Protein 3FF2 (pdb70)

B-factor: mean 33.86, std 8.89, range [20.76, 76.89]

Radius of gyration: 13.5 Å; Cα contacts (8 Å, |Δi|>4): 240; chains: 1; bounding box: 30×31×39 Å

Foldseek 3Di:
DALLVLVVLLVCLQVLNLVSNLVQDQQEFEEADVGDTPAGGSVSSSVVSNVLCQQQVNKHWDDDDWDQDPRKIKKTWIFRPHTPPPDDGDDIDMWMWIFHDDPRGTRYIYIDD

Structure (mmCIF, N/CA/C/O backbone):
data_3FF2
#
_entry.id   3FF2
#
_cell.length_a   47.860
_cell.length_b   47.860
_cell.length_c   160.023
_cell.angle_alpha   90.000
_cell.angle_beta   90.000
_cell.angle_gamma   90.000
#
_symmetry.space_group_name_H-M   'P 43 21 2'
#
loop_
_entity.id
_entity.type
_entity.pdbx_description
1 polymer 'uncharacterized cystatin fold protein (YP_497570.1) from NTF2 superfamily'
2 non-polymer 'ACETATE ION'
3 water water
#
loop_
_atom_site.group_PDB
_atom_site.id
_atom_site.type_symbol
_atom_site.label_atom_id
_atom_site.label_alt_id
_atom_site.label_comp_id
_atom_site.label_asym_id
_atom_site.label_entity_id
_atom_site.label_seq_id
_atom_site.pdbx_PDB_ins_code
_atom_site.Cartn_x
_atom_site.Cartn_y
_atom_site.Cartn_z
_atom_site.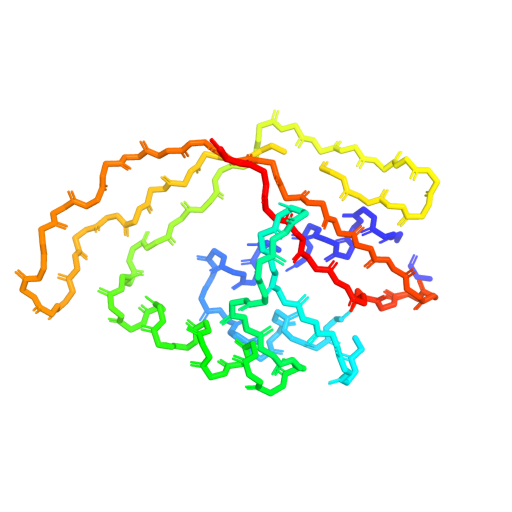occupancy
_atom_site.B_iso_or_equiv
_atom_site.auth_seq_id
_atom_site.auth_comp_id
_atom_site.auth_asym_id
_atom_site.auth_atom_id
_atom_site.pdbx_PDB_model_num
ATOM 1 N N . GLY A 1 1 ? 11.434 23.129 38.094 1.00 49.28 0 GLY A N 1
ATOM 2 C CA . GLY A 1 1 ? 10.612 23.421 36.880 1.00 49.32 0 GLY A CA 1
ATOM 3 C C . GLY A 1 1 ? 9.220 22.817 36.963 1.00 48.35 0 GLY A C 1
ATOM 4 O O . GLY A 1 1 ? 8.491 23.020 37.938 1.00 51.21 0 GLY A O 1
ATOM 13 N N . SER A 1 3 ? 6.209 20.360 37.566 1.00 33.10 2 SER A N 1
ATOM 14 C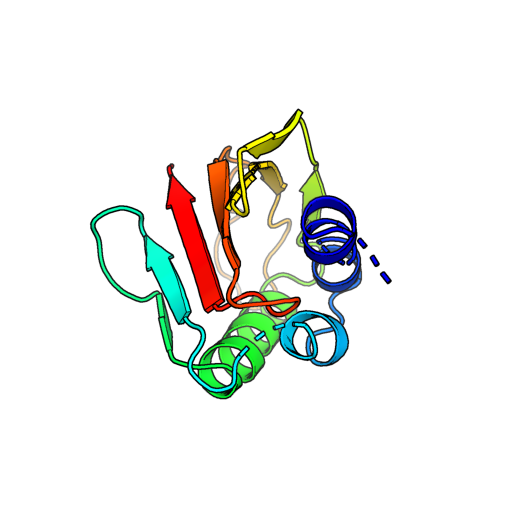 CA . SER A 1 3 ? 5.868 19.270 38.479 1.00 31.21 2 SER A CA 1
ATOM 15 C C . SER A 1 3 ? 5.757 18.009 37.663 1.00 28.65 2 SER A C 1
ATOM 16 O O . SER A 1 3 ? 5.683 18.040 36.422 1.00 28.13 2 SER A O 1
ATOM 19 N N . ASN A 1 4 ? 5.695 16.895 38.376 1.00 26.88 3 ASN A N 1
ATOM 20 C CA . ASN A 1 4 ? 5.573 15.594 37.720 1.00 27.42 3 ASN A CA 1
ATOM 21 C C . ASN A 1 4 ? 4.231 15.506 36.988 1.00 27.19 3 ASN A C 1
ATOM 22 O O . ASN A 1 4 ? 4.131 14.936 35.912 1.00 29.07 3 ASN A O 1
ATOM 27 N N . LEU A 1 5 ? 3.216 16.119 37.597 1.00 28.15 4 LEU A N 1
ATOM 28 C CA . LEU A 1 5 ? 1.889 16.238 36.989 1.00 27.42 4 LEU A CA 1
ATOM 29 C C . LEU A 1 5 ? 1.941 17.005 35.663 1.00 28.14 4 LEU A C 1
ATOM 30 O O . LEU A 1 5 ? 1.366 16.550 34.661 1.00 31.16 4 LEU A O 1
ATOM 35 N N . GLU A 1 6 ? 2.668 18.123 35.661 1.00 30.74 5 GLU A N 1
ATOM 36 C CA . GLU A 1 6 ? 2.826 18.924 34.449 1.00 30.80 5 GLU A CA 1
ATOM 37 C C . GLU A 1 6 ? 3.614 18.157 33.362 1.00 30.12 5 GLU A C 1
ATOM 38 O O . GLU A 1 6 ? 3.290 18.230 32.166 1.00 28.33 5 GLU A O 1
ATOM 44 N N . THR A 1 7 ? 4.614 17.404 33.794 1.00 29.39 6 THR A N 1
ATOM 45 C CA . THR A 1 7 ? 5.426 16.559 32.888 1.00 30.07 6 THR A CA 1
ATOM 46 C C . THR A 1 7 ? 4.598 15.465 32.215 1.00 32.24 6 THR A C 1
ATOM 47 O O . THR A 1 7 ? 4.662 15.316 30.990 1.00 29.30 6 THR A O 1
ATOM 51 N N . ALA A 1 8 ? 3.820 14.732 33.016 1.00 29.35 7 ALA A N 1
ATOM 52 C CA . ALA A 1 8 ? 2.904 13.694 32.480 1.00 30.69 7 ALA A CA 1
ATOM 53 C C . ALA A 1 8 ? 1.949 14.327 31.503 1.00 31.27 7 ALA A C 1
ATOM 54 O O . ALA A 1 8 ? 1.679 13.769 30.436 1.00 29.60 7 ALA A O 1
ATOM 56 N N . LYS A 1 9 ? 1.475 15.517 31.856 1.00 30.80 8 LYS A N 1
ATOM 57 C CA . LYS A 1 9 ? 0.559 16.256 30.966 1.00 33.02 8 LYS A CA 1
ATOM 58 C C . LYS A 1 9 ? 1.235 16.645 29.635 1.00 33.66 8 LYS A C 1
ATOM 59 O O . LYS A 1 9 ? 0.603 16.639 28.599 1.00 30.61 8 LYS A O 1
ATOM 65 N N . ALA A 1 10 ? 2.501 17.001 29.711 1.00 32.10 9 ALA A N 1
ATOM 66 C CA . ALA A 1 10 ? 3.301 17.345 28.507 1.00 32.78 9 ALA A CA 1
ATOM 67 C C . ALA A 1 10 ? 3.501 16.098 27.653 1.00 30.33 9 ALA A C 1
ATOM 68 O O . ALA A 1 10 ? 3.484 16.150 26.405 1.00 30.67 9 ALA A O 1
ATOM 78 N N . ILE A 1 12 ? 1.414 13.437 27.526 1.00 28.54 11 ILE A N 1
ATOM 79 C CA . ILE A 1 12 ? 0.152 13.146 26.867 1.00 31.77 11 ILE A CA 1
ATOM 80 C C . ILE A 1 12 ? -0.170 14.113 25.738 1.00 29.71 11 ILE A C 1
ATOM 81 O O . ILE A 1 12 ? -0.730 13.731 24.710 1.00 34.02 11 ILE A O 1
ATOM 86 N N . ALA A 1 13 ? 0.145 15.376 25.914 1.00 29.73 12 ALA A N 1
ATOM 87 C CA . ALA A 1 13 ? 0.013 16.319 24.807 1.00 28.23 12 ALA A CA 1
ATOM 88 C C . ALA A 1 13 ? 0.835 15.819 23.601 1.00 26.97 12 ALA A C 1
ATOM 89 O O . ALA A 1 13 ? 0.374 15.793 22.461 1.00 26.56 12 ALA A O 1
ATOM 91 N N . ALA A 1 14 ? 2.060 15.390 23.877 1.00 27.13 13 ALA A N 1
ATOM 92 C CA . ALA A 1 14 ? 3.007 15.010 22.832 1.00 25.85 13 ALA A CA 1
ATOM 93 C C . ALA A 1 14 ? 2.445 13.774 22.166 1.00 25.35 13 ALA A C 1
ATOM 94 O O . ALA A 1 14 ? 2.538 13.577 20.972 1.00 26.36 13 ALA A O 1
ATOM 96 N N . TYR A 1 15 ? 1.860 12.929 23.002 1.00 29.82 14 TYR A N 1
ATOM 97 C CA . TYR A 1 15 ? 1.272 11.645 22.546 1.00 30.07 14 TYR A CA 1
ATOM 98 C C . TYR A 1 15 ? 0.093 11.907 21.580 1.00 28.15 14 TYR A C 1
ATOM 99 O O . TYR A 1 15 ? 0.014 11.349 20.461 1.00 28.56 14 TYR A O 1
ATOM 108 N N . ASN A 1 16 ? -0.761 12.804 22.014 1.00 30.95 15 ASN A N 1
ATOM 109 C CA . ASN A 1 16 ? -1.936 13.223 21.211 1.00 31.04 15 ASN A CA 1
ATOM 110 C C . ASN A 1 16 ? -1.552 13.966 19.919 1.00 32.42 15 ASN A C 1
ATOM 111 O O . ASN A 1 16 ? -2.297 13.924 18.930 1.00 29.42 15 ASN A O 1
ATOM 116 N N . ALA A 1 17 ? -0.389 14.621 19.949 1.00 29.67 16 ALA A N 1
ATOM 117 C CA . ALA A 1 17 ? 0.191 15.294 18.784 1.00 29.94 16 ALA A CA 1
ATOM 118 C C . ALA A 1 17 ? 0.984 14.330 17.920 1.00 26.24 16 ALA A C 1
ATOM 119 O O . ALA A 1 17 ? 1.473 14.699 16.891 1.00 24.79 16 ALA A O 1
ATOM 121 N N . GLN A 1 18 ? 1.074 13.090 18.362 1.00 28.11 17 GLN A N 1
ATOM 122 C CA . GLN A 1 18 ? 1.932 12.058 17.782 1.00 29.35 17 GLN A CA 1
ATOM 123 C C . GLN A 1 18 ? 3.378 12.541 17.578 1.00 32.15 17 GLN A C 1
ATOM 124 O O . GLN A 1 18 ? 3.985 12.359 16.514 1.00 29.52 17 GLN A O 1
ATOM 130 N N . ASP A 1 19 ? 3.880 13.204 18.615 1.00 33.54 18 ASP A N 1
ATOM 131 C CA . ASP A 1 19 ? 5.271 13.682 18.662 1.00 27.33 18 ASP A CA 1
ATOM 132 C C . ASP A 1 19 ? 6.071 12.794 19.612 1.00 29.59 18 ASP A C 1
ATOM 133 O O . ASP A 1 19 ? 6.174 13.045 20.818 1.00 27.06 18 ASP A O 1
ATOM 138 N N A VAL A 1 20 ? 6.610 11.756 19.005 0.50 28.36 19 VAL A N 1
ATOM 139 N N B VAL A 1 20 ? 6.626 11.721 19.072 0.50 27.10 19 VAL A N 1
ATOM 140 C CA A VAL A 1 20 ? 7.279 10.671 19.689 0.50 30.29 19 VAL A CA 1
ATOM 141 C CA B VAL A 1 20 ? 7.232 10.690 19.921 0.50 28.01 19 VAL A CA 1
ATOM 142 C C A VAL A 1 20 ? 8.474 11.176 20.488 0.50 28.36 19 VAL A C 1
ATOM 143 C C B VAL A 1 20 ? 8.555 11.127 20.529 0.50 27.16 19 VAL A C 1
ATOM 144 O O A VAL A 1 20 ? 8.649 10.832 21.660 0.50 28.91 19 VAL A O 1
ATOM 145 O O B VAL A 1 20 ? 8.945 10.634 21.605 0.50 27.17 19 VAL A O 1
ATOM 152 N N . ASP A 1 21 ? 9.268 12.021 19.837 1.00 27.51 20 ASP A N 1
ATOM 153 C CA . ASP A 1 21 ? 10.574 12.459 20.364 1.00 27.03 20 ASP A CA 1
ATOM 154 C C . ASP A 1 21 ? 10.360 13.358 21.572 1.00 28.44 20 ASP A C 1
ATOM 155 O O . ASP A 1 21 ? 11.048 13.246 22.573 1.00 27.69 20 ASP A O 1
ATOM 160 N N . THR A 1 22 ? 9.360 14.229 21.478 1.00 31.80 21 THR A N 1
ATOM 161 C CA . THR A 1 22 ? 8.975 15.046 22.631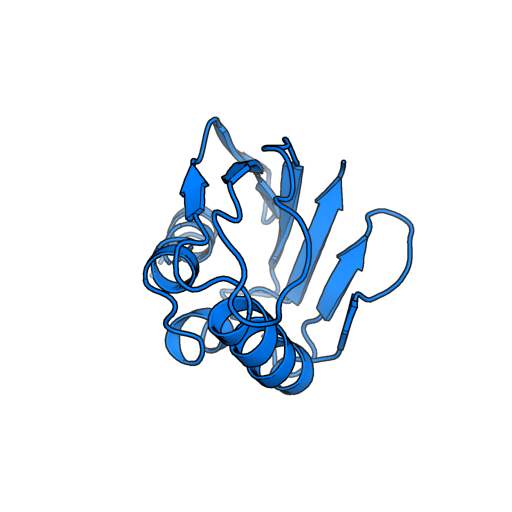 1.00 28.68 21 THR A CA 1
ATOM 162 C C . THR A 1 22 ? 8.501 14.186 23.812 1.00 27.71 21 THR A C 1
ATOM 163 O O . THR A 1 22 ? 8.936 14.392 24.945 1.00 29.84 21 THR A O 1
ATOM 167 N N . TYR A 1 23 ? 7.650 13.208 23.529 1.00 29.00 22 TYR A N 1
ATOM 168 C CA . TYR A 1 23 ? 7.123 12.271 24.562 1.00 29.65 22 TYR A CA 1
ATOM 169 C C . TYR A 1 23 ? 8.282 11.598 25.361 1.00 28.46 22 TYR A C 1
ATOM 170 O O . TYR A 1 23 ? 8.352 11.650 26.607 1.00 24.44 22 TYR A O 1
ATOM 179 N N . VAL A 1 24 ? 9.227 11.039 24.618 1.00 27.05 23 VAL A N 1
ATOM 180 C CA . VAL A 1 24 ? 10.353 10.253 25.239 1.00 24.96 23 VAL A CA 1
ATOM 181 C C . VAL A 1 24 ? 11.396 11.161 25.887 1.00 25.80 23 VAL A C 1
ATOM 182 O O . VAL A 1 24 ? 12.113 10.722 26.771 1.00 26.95 23 VAL A O 1
ATOM 186 N N . SER A 1 25 ? 11.433 12.449 25.494 1.00 27.36 24 SER A N 1
ATOM 187 C CA . SER A 1 25 ? 12.376 13.410 26.078 1.00 26.62 24 SER A CA 1
ATOM 188 C C . SER A 1 25 ? 12.204 13.615 27.567 1.00 28.14 24 SER A C 1
ATOM 189 O O . SER A 1 25 ? 13.109 14.128 28.202 1.00 24.88 24 SER A O 1
ATOM 192 N N . TYR A 1 26 ? 11.035 13.224 28.084 1.00 25.79 25 TYR A N 1
ATOM 193 C CA . TYR A 1 26 ? 10.699 13.375 29.505 1.00 28.54 25 TYR A CA 1
ATOM 194 C C . TYR A 1 26 ? 11.006 12.160 30.310 1.00 29.55 25 TYR A C 1
ATOM 195 O O . TYR A 1 26 ? 10.759 12.124 31.522 1.00 33.86 25 TYR A O 1
ATOM 212 N N . THR A 1 28 ? 13.447 8.790 31.671 1.00 32.33 27 THR A N 1
ATOM 213 C CA . THR A 1 28 ? 14.738 8.131 31.902 1.00 33.70 27 THR A CA 1
ATOM 214 C C . THR A 1 28 ? 15.081 7.229 30.724 1.00 30.59 27 THR A C 1
ATOM 215 O O . THR A 1 28 ? 14.204 6.769 29.947 1.00 33.56 27 THR A O 1
ATOM 219 N N . ASP A 1 29 ? 16.375 7.024 30.592 1.00 33.11 28 ASP A N 1
ATOM 220 C CA . ASP A 1 29 ? 16.958 6.228 29.483 1.00 31.76 28 ASP A CA 1
ATOM 221 C C . ASP A 1 29 ? 16.430 4.816 29.561 1.00 31.79 28 ASP A C 1
ATOM 222 O O . ASP A 1 29 ? 16.173 4.189 28.539 1.00 32.63 28 ASP A O 1
ATOM 227 N N . ASP A 1 30 ? 16.185 4.339 30.777 1.00 32.48 29 ASP A N 1
ATOM 228 C CA . ASP A 1 30 ? 15.742 2.969 30.929 1.00 34.95 29 ASP A CA 1
ATOM 229 C C . ASP A 1 30 ? 14.254 2.837 31.167 1.00 31.08 29 ASP A C 1
ATOM 230 O O . ASP A 1 30 ? 13.782 1.754 31.432 1.00 33.66 29 ASP A O 1
ATOM 235 N N . ALA A 1 31 ? 13.517 3.921 31.053 1.00 32.47 30 ALA A N 1
ATOM 236 C CA . ALA A 1 31 ? 12.095 3.872 31.268 1.00 31.05 30 ALA A CA 1
ATOM 237 C C . ALA A 1 31 ? 11.436 2.860 30.309 1.00 34.41 30 ALA A C 1
ATOM 238 O O . ALA A 1 31 ? 11.795 2.731 29.129 1.00 34.07 30 ALA A O 1
ATOM 240 N N . CYS A 1 32 ? 10.447 2.170 30.872 1.00 31.85 31 CYS A N 1
ATOM 241 C CA . CYS A 1 32 ? 9.562 1.236 30.182 1.00 31.68 31 CYS A CA 1
ATOM 242 C C . CYS A 1 32 ? 8.134 1.652 30.327 1.00 29.84 31 CYS A C 1
ATOM 243 O O . CYS A 1 32 ? 7.764 2.410 31.215 1.00 31.95 31 CYS A O 1
ATOM 246 N N . GLU A 1 33 ? 7.356 1.177 29.362 1.00 31.69 32 GLU A N 1
ATOM 247 C CA . GLU A 1 33 ? 5.892 1.131 29.412 1.00 29.78 32 GLU A CA 1
ATOM 248 C C . GLU A 1 33 ? 5.451 -0.311 29.514 1.00 30.39 32 GLU A C 1
ATOM 249 O O . GLU A 1 33 ? 5.926 -1.198 28.802 1.00 32.83 32 GLU A O 1
ATOM 255 N N . ALA A 1 34 ? 4.579 -0.539 30.485 1.00 28.20 33 ALA A N 1
ATOM 256 C CA . ALA A 1 34 ? 4.238 -1.881 30.913 1.00 28.49 33 ALA A CA 1
ATOM 257 C C . ALA A 1 34 ? 2.778 -1.982 31.360 1.00 29.78 33 ALA A C 1
ATOM 258 O O . ALA A 1 34 ? 2.105 -0.986 31.704 1.00 29.71 33 ALA A O 1
ATOM 260 N N . ASN A 1 35 ? 2.281 -3.204 31.328 1.00 28.97 34 ASN A N 1
ATOM 261 C CA . ASN A 1 35 ? 1.002 -3.503 31.984 1.00 32.02 34 ASN A CA 1
ATOM 262 C C . ASN A 1 35 ? 1.239 -3.663 33.483 1.00 27.42 34 ASN A C 1
ATOM 263 O O . ASN A 1 35 ? 2.267 -4.167 33.929 1.00 28.23 34 ASN A O 1
ATOM 268 N N . TYR A 1 36 ? 0.314 -3.080 34.224 1.00 26.20 35 TYR A N 1
ATOM 269 C CA . TYR A 1 36 ? 0.321 -3.100 35.675 1.00 24.92 35 TYR A CA 1
ATOM 270 C C . TYR A 1 36 ? 0.418 -4.544 36.115 1.00 27.09 35 TYR A C 1
ATOM 271 O O . TYR A 1 36 ? -0.311 -5.384 35.641 1.00 30.45 35 TYR A O 1
ATOM 280 N N . ARG A 1 37 ? 1.358 -4.793 37.018 1.00 28.91 36 ARG A N 1
ATOM 281 C CA . ARG A 1 37 ? 1.706 -6.132 37.495 1.00 30.83 36 ARG A CA 1
ATOM 282 C C . ARG A 1 37 ? 1.880 -7.109 36.344 1.00 33.45 36 ARG A C 1
ATOM 283 O O . ARG A 1 37 ? 1.623 -8.286 36.482 1.00 30.25 36 ARG A O 1
ATOM 291 N N . GLY A 1 38 ? 2.314 -6.608 35.203 1.00 33.18 37 GLY A N 1
ATOM 292 C CA . GLY A 1 38 ? 2.412 -7.461 34.020 1.00 32.39 37 GLY A CA 1
ATOM 293 C C . GLY A 1 38 ? 3.631 -7.148 33.184 1.00 31.91 37 GLY A C 1
ATOM 294 O O . GLY A 1 38 ? 4.638 -6.664 33.673 1.00 29.62 37 GLY A O 1
ATOM 295 N N . ASP A 1 39 ? 3.530 -7.458 31.913 1.00 32.43 38 ASP A N 1
ATOM 296 C CA . ASP A 1 39 ? 4.701 -7.422 31.036 1.00 34.15 38 ASP A CA 1
ATOM 297 C C . ASP A 1 39 ? 4.987 -6.034 30.549 1.00 31.52 38 ASP A C 1
ATOM 298 O O . ASP A 1 39 ? 4.094 -5.224 30.373 1.00 30.12 38 ASP A O 1
ATOM 303 N N . VAL A 1 40 ? 6.269 -5.806 30.329 1.00 32.18 39 VAL A N 1
ATOM 304 C CA . VAL A 1 40 ? 6.748 -4.637 29.594 1.00 31.84 39 VAL A CA 1
ATOM 305 C C . VAL A 1 40 ? 6.251 -4.725 28.171 1.00 32.25 39 VAL A C 1
ATOM 306 O O . VAL A 1 40 ? 6.345 -5.761 27.530 1.00 33.29 39 VAL A O 1
ATOM 310 N N . VAL A 1 41 ? 5.712 -3.620 27.679 1.00 29.17 40 VAL A N 1
ATOM 311 C CA . VAL A 1 41 ? 5.248 -3.519 26.288 1.00 30.76 40 VAL A CA 1
ATOM 312 C C . VAL A 1 41 ? 6.214 -2.703 25.405 1.00 31.03 40 VAL A C 1
ATOM 313 O O . VAL A 1 41 ? 6.378 -2.947 24.205 1.00 32.06 40 VAL A O 1
ATOM 317 N N . ARG A 1 42 ? 6.863 -1.745 26.026 1.00 29.90 41 ARG A N 1
ATOM 318 C CA . ARG A 1 42 ? 7.900 -0.926 25.366 1.00 28.54 41 ARG A CA 1
ATOM 319 C C . ARG A 1 42 ? 9.068 -0.817 26.312 1.00 27.51 41 ARG A C 1
ATOM 320 O O . ARG A 1 42 ? 8.940 -0.324 27.432 1.00 28.76 41 ARG A O 1
ATOM 328 N N . GLU A 1 43 ? 10.205 -1.298 25.850 1.00 29.41 42 GLU A N 1
ATOM 329 C CA . GLU A 1 43 ? 11.377 -1.460 26.708 1.00 29.35 42 GLU A CA 1
ATOM 330 C C . GLU A 1 43 ? 12.364 -0.312 26.503 1.00 28.81 42 GLU A C 1
ATOM 331 O O . GLU A 1 43 ? 12.923 -0.148 25.425 1.00 30.38 42 GLU A O 1
ATOM 337 N N . GLY A 1 44 ? 12.558 0.492 27.534 1.00 28.38 43 GLY A N 1
ATOM 338 C CA . GLY A 1 44 ? 13.564 1.562 27.454 1.00 30.83 43 GLY A CA 1
ATOM 339 C C . GLY A 1 44 ? 13.032 2.781 26.745 1.00 36.02 43 GLY A C 1
ATOM 340 O O . GLY A 1 44 ? 12.031 2.727 25.991 1.00 34.44 43 GLY A O 1
ATOM 341 N N . LYS A 1 45 ? 13.721 3.890 26.963 1.00 36.02 44 LYS A N 1
ATOM 342 C CA . LYS A 1 45 ? 13.440 5.116 26.188 1.00 39.17 44 LYS A CA 1
ATOM 343 C C . LYS A 1 45 ? 13.324 4.844 24.680 1.00 35.00 44 LYS A C 1
ATOM 344 O O . LYS A 1 45 ? 12.378 5.260 24.008 1.00 33.10 44 LYS A O 1
ATOM 350 N N . GLU A 1 46 ? 14.269 4.092 24.172 1.00 35.31 45 GLU A N 1
ATOM 351 C CA . GLU A 1 46 ? 14.319 3.778 22.743 1.00 33.94 45 GLU A CA 1
ATOM 352 C C . GLU A 1 46 ? 13.245 2.805 22.248 1.00 35.13 45 GLU A C 1
ATOM 353 O O . GLU A 1 46 ? 12.736 2.945 21.132 1.00 35.07 45 GLU A O 1
ATOM 359 N N . GLY A 1 47 ? 12.904 1.814 23.067 1.00 33.50 46 GLY A N 1
ATOM 360 C CA . GLY A 1 47 ? 11.785 0.916 22.743 1.00 32.75 46 GLY A CA 1
ATOM 361 C C . GLY A 1 47 ? 10.456 1.675 22.752 1.00 28.99 46 GLY A C 1
ATOM 362 O O . GLY A 1 47 ? 9.549 1.422 21.983 1.00 32.05 46 GLY A O 1
ATOM 363 N N . THR A 1 48 ? 10.384 2.668 23.614 1.00 27.28 47 THR A N 1
ATOM 364 C CA . THR A 1 48 ? 9.188 3.475 23.685 1.00 30.00 47 THR A CA 1
ATOM 365 C C . THR A 1 48 ? 9.114 4.366 22.422 1.00 30.45 47 THR A C 1
ATOM 366 O O . THR A 1 48 ? 8.048 4.575 21.820 1.00 28.71 47 THR A O 1
ATOM 370 N N . ARG A 1 49 ? 10.274 4.843 22.017 1.00 29.36 48 ARG A N 1
ATOM 371 C CA . ARG A 1 49 ? 10.376 5.749 20.861 1.00 31.42 48 ARG A CA 1
ATOM 372 C C . ARG A 1 49 ? 9.871 5.017 19.613 1.00 32.94 48 ARG A C 1
ATOM 373 O O . ARG A 1 49 ? 8.972 5.475 18.903 1.00 31.47 48 ARG A O 1
ATOM 381 N N . SER A 1 50 ? 10.421 3.841 19.407 1.00 33.41 49 SER A N 1
ATOM 382 C CA . SER A 1 50 ? 10.103 3.034 18.216 1.00 32.82 49 SER A CA 1
ATOM 383 C C . SER A 1 50 ? 8.725 2.448 18.306 1.00 30.02 49 SER A C 1
ATOM 384 O O . SER A 1 50 ? 8.004 2.358 17.313 1.00 32.80 49 SER A O 1
ATOM 387 N N . GLY A 1 51 ? 8.345 2.006 19.489 1.00 29.45 50 GLY A N 1
ATOM 388 C CA . GLY A 1 51 ? 6.976 1.491 19.677 1.00 30.82 50 GLY A CA 1
ATOM 389 C C . GLY A 1 51 ? 5.812 2.459 19.493 1.00 30.88 50 GLY A C 1
ATOM 390 O O . GLY A 1 51 ? 4.803 2.104 18.871 1.00 30.15 50 GLY A O 1
ATOM 391 N N . LEU A 1 52 ? 5.921 3.648 20.075 1.00 32.36 51 LEU A N 1
ATOM 392 C CA . LEU A 1 52 ? 4.956 4.714 19.832 1.00 30.04 51 LEU A CA 1
ATOM 393 C C . LEU A 1 52 ? 4.948 5.118 18.389 1.00 31.40 51 LEU A C 1
ATOM 394 O O . LEU A 1 52 ? 3.900 5.405 17.822 1.00 30.75 51 LEU A O 1
ATOM 399 N N . ALA A 1 53 ? 6.119 5.139 17.765 1.00 30.71 52 ALA A N 1
ATOM 400 C CA . ALA A 1 53 ? 6.198 5.633 16.395 1.00 30.59 52 ALA A CA 1
ATOM 401 C C . ALA A 1 53 ? 5.391 4.669 15.538 1.00 28.23 52 ALA A C 1
ATOM 402 O O . ALA A 1 53 ? 4.691 5.073 14.630 1.00 28.07 52 ALA A O 1
ATOM 404 N N . ALA A 1 54 ? 5.499 3.380 15.852 1.00 29.36 53 ALA A N 1
ATOM 405 C CA . ALA A 1 54 ? 4.747 2.331 15.140 1.00 29.43 53 ALA A CA 1
ATOM 406 C C . ALA A 1 54 ? 3.245 2.372 15.397 1.00 32.28 53 ALA A C 1
ATOM 407 O O . ALA A 1 54 ? 2.425 2.171 14.492 1.00 31.21 53 ALA A O 1
ATOM 409 N N . ALA A 1 55 ? 2.874 2.638 16.639 1.00 32.22 54 ALA A N 1
ATOM 410 C CA . ALA A 1 55 ? 1.449 2.779 16.979 1.00 30.70 54 ALA A CA 1
ATOM 411 C C . ALA A 1 55 ? 0.850 3.959 16.224 1.00 29.79 54 ALA A C 1
ATOM 412 O O . ALA A 1 55 ? -0.233 3.902 15.708 1.00 30.87 54 ALA A O 1
ATOM 414 N N . PHE A 1 56 ? 1.583 5.052 16.209 1.00 32.41 55 PHE A N 1
ATOM 415 C CA . PHE A 1 56 ? 1.097 6.264 15.602 1.00 29.80 55 PHE A CA 1
ATOM 416 C C . PHE A 1 56 ? 0.929 6.069 14.091 1.00 32.20 55 PHE A C 1
ATOM 417 O O . PHE A 1 56 ? 0.012 6.608 13.499 1.00 32.85 55 PHE A O 1
ATOM 425 N N . ALA A 1 57 ? 1.833 5.307 13.476 1.00 32.71 56 ALA A N 1
ATOM 426 C CA . ALA A 1 57 ? 1.749 4.990 12.042 1.00 31.77 56 ALA A CA 1
ATOM 427 C C . ALA A 1 57 ? 0.511 4.141 11.739 1.00 31.04 56 ALA A C 1
ATOM 428 O O . ALA A 1 57 ? -0.159 4.324 10.742 1.00 30.07 56 ALA A O 1
ATOM 430 N N . ARG A 1 58 ? 0.229 3.208 12.623 1.00 29.56 57 ARG A N 1
ATOM 431 C CA . ARG A 1 58 ? -0.912 2.291 12.455 1.00 28.79 57 ARG A CA 1
ATOM 432 C C . ARG A 1 58 ? -2.218 3.038 12.682 1.00 29.53 57 ARG A C 1
ATOM 433 O O . ARG A 1 58 ? -3.194 2.871 11.943 1.00 29.81 57 ARG A O 1
ATOM 441 N N . TRP A 1 59 ? -2.204 3.894 13.697 1.00 29.26 58 TRP A N 1
ATOM 442 C CA . TRP A 1 59 ? -3.389 4.659 14.101 1.00 27.36 58 TRP A CA 1
ATOM 443 C C . TRP A 1 59 ? -3.129 6.146 14.162 1.00 28.26 58 TRP A C 1
ATOM 444 O O . TRP A 1 59 ? -2.961 6.702 15.227 1.00 27.90 58 TRP A O 1
ATOM 455 N N . PRO A 1 60 ? -3.132 6.803 13.011 1.00 28.89 59 PRO A N 1
ATOM 456 C CA . PRO A 1 60 ? -2.845 8.227 12.912 1.00 29.84 59 PRO A CA 1
ATOM 457 C C . PRO A 1 60 ? -3.789 9.151 13.635 1.00 29.62 59 PRO A C 1
ATOM 458 O O . PRO A 1 60 ? -3.368 10.257 13.972 1.00 30.35 59 PRO A O 1
ATOM 462 N N . GLN A 1 61 ? -5.026 8.694 13.879 1.00 28.27 60 GLN A N 1
ATOM 463 C CA . GLN A 1 61 ? -6.049 9.455 14.577 1.00 27.13 60 GLN A CA 1
ATOM 464 C C . GLN A 1 61 ? -6.063 9.195 16.080 1.00 29.15 60 GLN A C 1
ATOM 465 O O . GLN A 1 61 ? -6.825 9.813 16.805 1.00 29.51 60 GLN A O 1
ATOM 471 N N . ASN A 1 62 ? -5.174 8.326 16.529 1.00 28.48 61 ASN A N 1
ATOM 472 C CA . ASN A 1 62 ? -5.123 7.903 17.936 1.00 29.80 61 ASN A CA 1
ATOM 473 C C . ASN A 1 62 ? -5.143 9.092 18.893 1.00 29.39 61 ASN A C 1
ATOM 474 O O . ASN A 1 62 ? -4.406 10.048 18.754 1.00 31.12 61 ASN A O 1
ATOM 479 N N . HIS A 1 63 ? -6.025 8.994 19.868 1.00 28.03 62 HIS A N 1
ATOM 480 C CA . HIS A 1 63 ? -6.222 10.034 20.838 1.00 26.85 62 HIS A CA 1
ATOM 481 C C . HIS A 1 63 ? -6.566 9.485 22.224 1.00 29.38 62 HIS A C 1
ATOM 482 O O . HIS A 1 63 ? -7.342 8.533 22.353 1.00 26.23 62 HIS A O 1
ATOM 489 N N . ALA A 1 64 ? -5.929 10.092 23.232 1.00 26.75 63 ALA A N 1
ATOM 490 C CA . ALA A 1 64 ? -6.242 9.865 24.646 1.00 27.22 63 ALA A CA 1
ATOM 491 C C . ALA A 1 64 ? -6.856 11.119 25.259 1.00 27.73 63 ALA A C 1
ATOM 492 O O . ALA A 1 64 ? -6.287 12.168 25.272 1.00 29.70 63 ALA A O 1
ATOM 494 N N . GLU A 1 65 ? -8.049 10.956 25.767 1.00 30.43 64 GLU A N 1
ATOM 495 C CA . GLU A 1 65 ? -8.762 12.016 26.484 1.00 28.53 64 GLU A CA 1
ATOM 496 C C . GLU A 1 65 ? -8.554 11.761 27.983 1.00 30.28 64 GLU A C 1
ATOM 497 O O . GLU A 1 65 ? -8.829 10.680 28.496 1.00 28.48 64 GLU A O 1
ATOM 503 N N A ILE A 1 66 ? -8.016 12.771 28.657 0.50 30.50 65 ILE A N 1
ATOM 504 N N B ILE A 1 66 ? -7.978 12.729 28.672 0.50 30.35 65 ILE A N 1
ATOM 505 C CA A ILE A 1 66 ? -7.752 12.733 30.106 0.50 30.53 65 ILE A CA 1
ATOM 506 C CA B ILE A 1 66 ? -7.745 12.553 30.099 0.50 30.65 65 ILE A CA 1
ATOM 507 C C A ILE A 1 66 ? -9.043 13.014 30.868 0.50 30.45 65 ILE A C 1
ATOM 508 C C B ILE A 1 66 ? -8.984 12.984 30.873 0.50 30.22 65 ILE A C 1
ATOM 509 O O A ILE A 1 66 ? -9.655 14.072 30.705 0.50 30.20 65 ILE A O 1
ATOM 510 O O B ILE A 1 66 ? -9.486 14.100 30.727 0.50 30.29 65 ILE A O 1
ATOM 519 N N . LYS A 1 67 ? -9.454 12.047 31.682 1.00 31.46 66 LYS A N 1
ATOM 520 C CA . LYS A 1 67 ? -10.692 12.152 32.491 1.00 31.96 66 LYS A CA 1
ATOM 521 C C . LYS A 1 67 ? -10.402 12.530 33.931 1.00 33.64 66 LYS A C 1
ATOM 522 O O . LYS A 1 67 ? -11.283 13.007 34.645 1.00 33.99 66 LYS A O 1
ATOM 528 N N . ASP A 1 68 ? -9.195 12.247 34.385 1.00 31.66 67 ASP A N 1
ATOM 529 C CA . ASP A 1 68 ? -8.845 12.548 35.790 1.00 33.94 67 ASP A CA 1
ATOM 530 C C . ASP A 1 68 ? -7.342 12.515 35.812 1.00 33.43 67 ASP A C 1
ATOM 531 O O . ASP A 1 68 ? -6.746 11.633 35.202 1.00 34.52 67 ASP A O 1
ATOM 536 N N . ALA A 1 69 ? -6.739 13.493 36.470 1.00 29.71 68 ALA A N 1
ATOM 537 C CA . ALA A 1 69 ? -5.273 13.550 36.592 1.00 29.87 68 ALA A CA 1
ATOM 538 C C . ALA A 1 69 ? -4.948 13.937 37.996 1.00 30.21 68 ALA A C 1
ATOM 539 O O . ALA A 1 69 ? -5.392 14.959 38.450 1.00 32.14 68 ALA A O 1
ATOM 541 N N . GLN A 1 70 ? -4.183 13.097 38.668 1.00 30.23 69 GLN A N 1
ATOM 542 C CA . GLN A 1 70 ? -3.808 13.284 40.080 1.00 33.25 69 GLN A CA 1
ATOM 543 C C . GLN A 1 70 ? -2.319 13.068 40.261 1.00 30.84 69 GLN A C 1
ATOM 544 O O . GLN A 1 70 ? -1.755 12.163 39.671 1.00 28.20 69 GLN A O 1
ATOM 550 N N . GLN A 1 71 ? -1.691 13.911 41.072 1.00 27.94 70 GLN A N 1
ATOM 551 C CA . GLN A 1 71 ? -0.339 13.603 41.553 1.00 27.23 70 GLN A CA 1
ATOM 552 C C . GLN A 1 71 ? -0.435 13.091 42.978 1.00 24.89 70 GLN A C 1
ATOM 553 O O . GLN A 1 71 ? -1.062 13.696 43.829 1.00 26.90 70 GLN A O 1
ATOM 559 N N . VAL A 1 72 ? 0.125 11.911 43.200 1.00 25.96 71 VAL A N 1
ATOM 560 C CA . VAL A 1 72 ? 0.147 11.286 44.524 1.00 26.61 71 VAL A CA 1
ATOM 561 C C . VAL A 1 72 ? 1.622 10.994 44.882 1.00 26.44 71 VAL A C 1
ATOM 562 O O . VAL A 1 72 ? 2.244 10.109 44.329 1.00 24.83 71 VAL A O 1
ATOM 566 N N . GLY A 1 73 ? 2.151 11.768 45.816 1.00 24.58 72 GLY A N 1
ATOM 5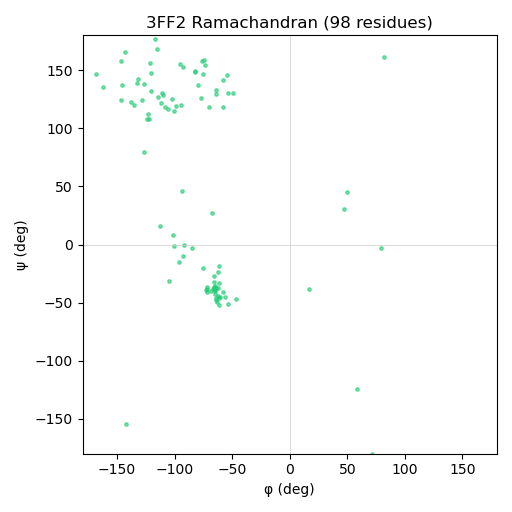67 C CA . GLY A 1 73 ? 3.598 11.786 46.045 1.00 26.33 72 GLY A CA 1
ATOM 568 C C . GLY A 1 73 ? 4.280 12.192 44.768 1.00 26.10 72 GLY A C 1
ATOM 569 O O . GLY A 1 73 ? 3.988 13.244 44.197 1.00 28.73 72 GLY A O 1
ATOM 570 N N . THR A 1 74 ? 5.181 11.353 44.314 1.00 28.56 73 THR A N 1
ATOM 571 C CA . THR A 1 74 ? 5.888 11.585 43.048 1.00 28.13 73 THR A CA 1
ATOM 572 C C . THR A 1 74 ? 5.204 10.925 41.852 1.00 28.18 73 THR A C 1
ATOM 573 O O . THR A 1 74 ? 5.552 11.186 40.711 1.00 26.48 73 THR A O 1
ATOM 577 N N . TYR A 1 75 ? 4.227 10.090 42.141 1.00 26.08 74 TYR A N 1
ATOM 578 C CA . TYR A 1 75 ? 3.504 9.349 41.093 1.00 23.34 74 TYR A CA 1
ATOM 579 C C . TYR A 1 75 ? 2.444 10.256 40.505 1.00 21.54 74 TYR A C 1
ATOM 580 O O . TYR A 1 75 ? 1.838 11.075 41.201 1.00 25.82 74 TYR A O 1
ATOM 589 N N . VAL A 1 76 ? 2.173 10.062 39.226 1.00 23.26 75 VAL A N 1
ATOM 590 C CA . VAL A 1 76 ? 1.023 10.680 38.564 1.00 26.25 75 VAL A CA 1
ATOM 591 C C . VAL A 1 76 ? 0.108 9.580 38.007 1.00 27.79 75 VAL A C 1
ATOM 592 O O . VAL A 1 76 ? 0.579 8.613 37.400 1.00 28.28 75 VAL A O 1
ATOM 596 N N . LEU A 1 77 ? -1.197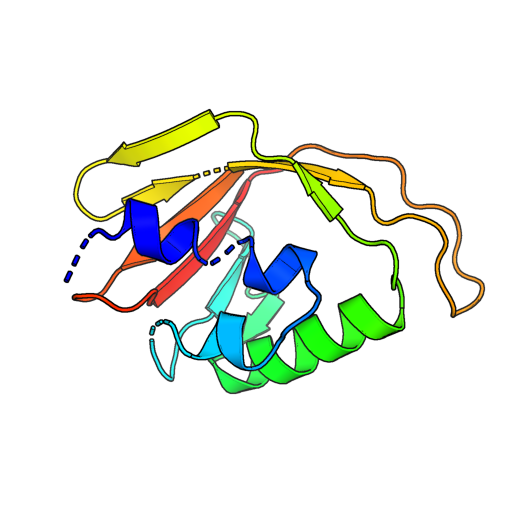 9.707 38.283 1.00 26.62 76 LEU A N 1
ATOM 597 C CA . LEU A 1 77 ? -2.222 8.816 37.729 1.00 28.71 76 LEU A CA 1
ATOM 598 C C . LEU A 1 77 ? -3.182 9.597 36.854 1.00 30.18 76 LEU A C 1
ATOM 599 O O . LEU A 1 77 ? -3.673 10.641 37.230 1.00 27.79 76 LEU A O 1
ATOM 612 N N . ARG A 1 79 ? -6.531 8.888 34.389 1.00 29.23 78 ARG A N 1
ATOM 613 C CA . ARG A 1 79 ? -7.565 8.073 33.795 1.00 31.72 78 ARG A CA 1
ATOM 614 C C . ARG A 1 79 ? -7.804 8.633 32.393 1.00 30.37 78 ARG A C 1
ATOM 615 O O . ARG A 1 79 ? -7.965 9.855 32.200 1.00 32.67 78 ARG A O 1
ATOM 623 N N . GLU A 1 80 ? -7.681 7.749 31.417 1.00 28.94 79 GLU A N 1
ATOM 624 C CA . GLU A 1 80 ? -7.620 8.134 29.985 1.00 30.81 79 GLU A CA 1
ATOM 625 C C . GLU A 1 80 ? -8.691 7.339 29.206 1.00 33.70 79 GLU A C 1
ATOM 626 O O . GLU A 1 80 ? -8.930 6.152 29.459 1.00 38.03 79 GLU A O 1
ATOM 632 N N . HIS A 1 81 ? -9.374 8.011 28.298 1.00 29.16 80 HIS A N 1
ATOM 633 C CA . HIS A 1 81 ? -10.281 7.325 27.396 1.00 28.75 80 HIS A CA 1
ATOM 634 C C . HIS A 1 81 ? -9.601 7.372 26.041 1.00 25.06 80 HIS A C 1
ATOM 635 O O . HIS A 1 81 ? -9.314 8.446 25.486 1.00 28.81 80 HIS A O 1
ATOM 642 N N . VAL A 1 82 ? -9.309 6.197 25.515 1.00 27.63 81 VAL A N 1
ATOM 643 C CA . VAL A 1 82 ? -8.488 6.068 24.321 1.00 27.74 81 VAL A CA 1
ATOM 644 C C . VAL A 1 82 ? -9.332 5.608 23.138 1.00 28.46 81 VAL A C 1
ATOM 645 O O . VAL A 1 82 ? -10.000 4.590 23.176 1.00 27.63 81 VAL A O 1
ATOM 649 N N . THR A 1 83 ? -9.190 6.376 22.069 1.00 26.63 82 THR A N 1
ATOM 650 C CA . THR A 1 83 ? -9.821 6.090 20.787 1.00 24.93 82 THR A CA 1
ATOM 651 C C . THR A 1 83 ? -8.697 6.004 19.722 1.00 24.51 82 THR A C 1
ATOM 652 O O . THR A 1 83 ? -8.057 6.984 19.334 1.00 25.11 82 THR A O 1
ATOM 656 N N . ARG A 1 84 ? -8.517 4.786 19.226 1.00 25.67 83 ARG A N 1
ATOM 657 C CA . ARG A 1 84 ? -7.554 4.493 18.195 1.00 26.97 83 ARG A CA 1
ATOM 658 C C . ARG A 1 84 ? -7.898 5.187 16.892 1.00 24.73 83 ARG A C 1
ATOM 659 O O . ARG A 1 84 ? -7.019 5.719 16.196 1.00 25.29 83 ARG A O 1
ATOM 667 N N . GLY A 1 85 ? -9.182 5.163 16.546 1.00 23.88 84 GLY A N 1
ATOM 668 C CA . GLY A 1 85 ? -9.615 5.567 15.228 1.00 26.66 84 GLY A CA 1
ATOM 669 C C . GLY A 1 85 ? -9.202 4.522 14.177 1.00 28.21 84 GLY A C 1
ATOM 670 O O . GLY A 1 85 ? -8.611 3.489 14.525 1.00 28.20 84 GLY A O 1
ATOM 671 N N . PRO A 1 86 ? -9.540 4.771 12.893 1.00 28.87 85 PRO A N 1
ATOM 672 C CA . PRO A 1 86 ? -9.243 3.825 11.800 1.00 28.40 85 PRO A CA 1
ATOM 673 C C . PRO A 1 86 ? -7.768 3.627 11.585 1.00 28.31 85 PRO A C 1
ATOM 674 O O . PRO A 1 86 ? -6.994 4.589 11.558 1.00 28.33 85 PRO A O 1
ATOM 678 N N . ALA A 1 87 ? -7.409 2.348 11.546 1.00 27.23 86 ALA A N 1
ATOM 679 C CA . ALA A 1 87 ? -6.031 1.854 11.310 1.00 28.63 86 ALA A CA 1
ATOM 680 C C . ALA A 1 87 ? -5.620 1.998 9.869 1.00 29.67 86 ALA A C 1
ATOM 681 O O . ALA A 1 87 ? -6.459 2.087 8.976 1.00 29.64 86 ALA A O 1
ATOM 683 N N . THR A 1 88 ? -4.310 2.008 9.625 1.00 32.96 87 THR A N 1
ATOM 684 C CA . THR A 1 88 ? -3.811 2.197 8.269 1.00 33.48 87 THR A CA 1
ATOM 685 C C . THR A 1 88 ? -3.396 0.879 7.627 1.00 35.78 87 THR A C 1
ATOM 686 O O . THR A 1 88 ? -2.974 0.840 6.467 1.00 36.07 87 THR A O 1
ATOM 690 N N . ASP A 1 89 ? -3.525 -0.179 8.401 1.00 37.89 88 ASP A N 1
ATOM 691 C CA . ASP A 1 89 ? -2.927 -1.472 8.061 1.00 39.23 88 ASP A CA 1
ATOM 692 C C . ASP A 1 89 ? -3.971 -2.543 7.750 1.00 41.30 88 ASP A C 1
ATOM 693 O O . ASP A 1 89 ? -3.673 -3.731 7.706 1.00 45.63 88 ASP A O 1
ATOM 698 N N . GLY A 1 90 ? -5.194 -2.100 7.511 1.00 41.68 89 GLY A N 1
ATOM 699 C CA . GLY A 1 90 ? -6.304 -3.008 7.209 1.00 40.51 89 GLY A CA 1
ATOM 700 C C . GLY A 1 90 ? -6.915 -3.681 8.429 1.00 40.89 89 GLY A C 1
ATOM 701 O O . GLY A 1 90 ? -7.905 -4.401 8.316 1.00 41.30 89 GLY A O 1
ATOM 702 N N . SER A 1 91 ? -6.347 -3.423 9.603 1.00 39.30 90 SER A N 1
ATOM 703 C CA . SER A 1 91 ? -6.851 -4.045 10.849 1.00 39.46 90 SER A CA 1
ATOM 704 C C . SER A 1 91 ? -8.184 -3.411 11.301 1.00 40.49 90 SER A C 1
ATOM 705 O O . SER A 1 91 ? -8.458 -2.263 10.981 1.00 41.65 90 SER A O 1
ATOM 708 N N . PRO A 1 92 ? -9.016 -4.159 12.053 1.00 39.91 91 PRO A N 1
ATOM 709 C CA . PRO A 1 92 ? -10.350 -3.629 12.375 1.00 38.79 91 PRO A CA 1
ATOM 710 C C . PRO A 1 92 ? -10.386 -2.548 13.454 1.00 34.00 91 PRO A C 1
ATOM 711 O O . PRO A 1 92 ? -9.486 -2.422 14.254 1.00 34.50 91 PRO A O 1
ATOM 715 N N . LEU A 1 93 ? -11.454 -1.774 13.431 1.00 34.54 92 LEU A N 1
ATOM 716 C CA . LEU A 1 93 ? -11.615 -0.657 14.362 1.00 32.09 92 LEU A CA 1
ATOM 717 C C . LEU A 1 93 ? -11.555 -1.143 15.772 1.00 31.22 92 LEU A C 1
ATOM 718 O O . LEU A 1 93 ? -12.388 -1.913 16.217 1.00 31.05 92 LEU A O 1
ATOM 723 N N . VAL A 1 94 ? -10.552 -0.648 16.491 1.00 35.56 93 VAL A N 1
ATOM 724 C CA . VAL A 1 94 ? -10.441 -0.894 17.929 1.00 32.29 93 VAL A CA 1
ATOM 725 C C . VAL A 1 94 ? -11.423 -0.006 18.674 1.00 34.15 93 VAL A C 1
ATOM 726 O O . VAL A 1 94 ? -11.473 1.210 18.503 1.00 32.39 93 VAL A O 1
ATOM 730 N N . GLU A 1 95 ? -12.241 -0.621 19.498 1.00 33.53 94 GLU A N 1
ATOM 731 C CA . GLU A 1 95 ? -13.300 0.149 20.117 1.00 34.57 94 GLU A CA 1
ATOM 732 C C . GLU A 1 95 ? -12.723 0.993 21.205 1.00 32.89 94 GLU A C 1
ATOM 733 O O . GLU A 1 95 ? -11.752 0.599 21.832 1.00 33.76 94 GLU A O 1
ATOM 739 N N . PRO A 1 96 ? -13.292 2.192 21.420 1.00 30.21 95 PRO A N 1
ATOM 740 C CA . PRO A 1 96 ? -12.728 2.985 22.499 1.00 28.76 95 PRO A CA 1
ATOM 741 C C . PRO A 1 96 ? -12.688 2.275 23.823 1.00 28.52 95 PRO A C 1
ATOM 742 O O . PRO A 1 96 ? -13.531 1.441 24.116 1.00 29.03 95 PRO A O 1
ATOM 746 N N . PHE A 1 97 ? -11.651 2.570 24.596 1.00 29.85 96 PHE A N 1
ATOM 747 C CA . PHE A 1 97 ? -11.479 1.899 25.882 1.00 29.19 96 PHE A CA 1
ATOM 748 C C . PHE A 1 97 ? -10.936 2.848 26.921 1.00 30.04 96 PHE A C 1
ATOM 749 O O . PHE A 1 97 ? -10.426 3.903 26.622 1.00 31.15 96 PHE A O 1
ATOM 757 N N . ASP A 1 98 ? -11.032 2.423 28.158 1.00 30.97 97 ASP A N 1
ATOM 758 C CA . ASP A 1 98 ? -10.515 3.205 29.271 1.00 33.13 97 ASP A CA 1
ATOM 759 C C . ASP A 1 98 ? -9.352 2.518 29.931 1.00 27.89 97 ASP A C 1
ATOM 760 O O . ASP A 1 98 ? -9.293 1.311 30.014 1.00 25.59 97 ASP A O 1
ATOM 765 N N A VAL A 1 99 ? -8.393 3.323 30.357 0.50 28.97 98 VAL A N 1
ATOM 766 N N B VAL A 1 99 ? -8.428 3.331 30.414 0.50 28.53 98 VAL A N 1
ATOM 767 C CA A VAL A 1 99 ? -7.255 2.840 31.129 0.50 28.76 98 VAL A CA 1
ATOM 768 C CA B VAL A 1 99 ? -7.214 2.848 31.056 0.50 27.99 98 VAL A CA 1
ATOM 769 C C A VAL A 1 99 ? -6.945 3.859 32.209 0.50 29.96 98 VAL A C 1
ATOM 770 C C B VAL A 1 99 ? -6.802 3.877 32.112 0.50 29.78 98 VAL A C 1
ATOM 771 O O A VAL A 1 99 ? -7.399 5.005 32.165 0.50 28.26 98 VAL A O 1
ATOM 772 O O B VAL A 1 99 ? -7.050 5.083 31.952 0.50 27.84 98 VAL A O 1
ATOM 779 N N . VAL A 1 100 ? -6.196 3.405 33.200 1.00 29.73 99 VAL A N 1
ATOM 780 C CA . VAL A 1 100 ? -5.445 4.320 34.083 1.00 29.42 99 VAL A CA 1
ATOM 781 C C . VAL A 1 100 ? -3.951 4.078 33.819 1.00 26.01 99 VAL A C 1
ATOM 782 O O . VAL A 1 100 ? -3.418 2.957 33.922 1.00 29.70 99 VAL A O 1
ATOM 786 N N . ALA A 1 101 ? -3.306 5.180 33.464 1.00 25.10 100 ALA A N 1
ATOM 787 C CA . ALA A 1 101 ? -1.867 5.299 33.288 1.00 27.63 100 ALA A CA 1
ATOM 788 C C . ALA A 1 101 ? -1.242 5.817 34.570 1.00 30.50 100 ALA A C 1
ATOM 789 O O . ALA A 1 101 ? -1.574 6.893 35.062 1.00 28.93 100 ALA A O 1
ATOM 791 N N . VAL A 1 102 ? -0.347 5.008 35.112 1.00 28.59 101 VAL A N 1
ATOM 792 C CA . VAL A 1 102 ? 0.415 5.358 36.294 1.00 27.05 101 VAL A CA 1
ATOM 793 C C . VAL A 1 102 ? 1.846 5.679 35.872 1.00 27.83 101 VAL A C 1
ATOM 794 O O . VAL A 1 102 ? 2.523 4.811 35.384 1.00 29.85 101 VAL A O 1
ATOM 798 N N . TYR A 1 103 ? 2.266 6.947 36.099 1.00 28.15 102 TYR A N 1
ATOM 799 C CA . TYR A 1 103 ? 3.591 7.456 35.766 1.00 27.02 102 TYR A CA 1
ATOM 800 C C . TYR A 1 103 ? 4.433 7.429 36.997 1.00 28.22 102 TYR A C 1
ATOM 801 O O . TYR A 1 103 ? 4.110 8.073 37.979 1.00 29.58 102 TYR A O 1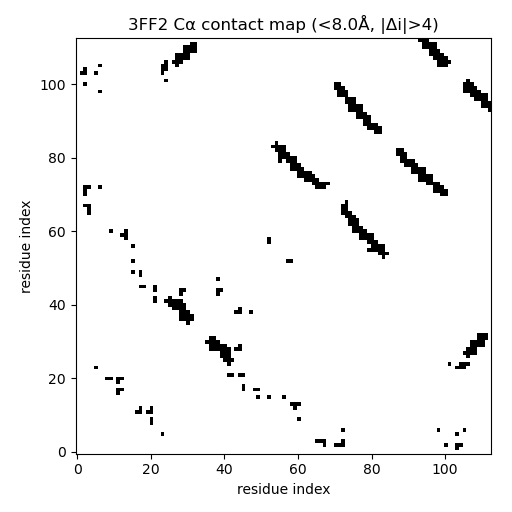
ATOM 810 N N . SER A 1 104 ? 5.516 6.672 36.943 1.00 26.71 103 SER A N 1
ATOM 811 C CA . SER A 1 104 ? 6.514 6.746 38.007 1.00 27.75 103 SER A CA 1
ATOM 812 C C . SER A 1 104 ? 7.555 7.768 37.587 1.00 28.61 103 SER A C 1
ATOM 813 O O . SER A 1 104 ? 7.780 8.004 36.396 1.00 27.86 103 SER A O 1
ATOM 816 N N . PHE A 1 105 ? 8.188 8.367 38.591 1.00 31.13 104 PHE A N 1
ATOM 817 C CA . PHE A 1 105 ? 9.207 9.412 38.394 1.00 31.23 104 PHE A CA 1
ATOM 818 C C . PHE A 1 105 ? 10.451 9.138 39.213 1.00 31.17 104 PHE A C 1
ATOM 819 O O . PHE A 1 105 ? 10.377 8.601 40.323 1.00 31.62 104 PHE A O 1
ATOM 827 N N . GLU A 1 106 ? 11.582 9.456 38.611 1.00 29.49 105 GLU A N 1
ATOM 828 C CA . GLU A 1 106 ? 12.894 9.490 39.292 1.00 33.94 105 GLU A CA 1
ATOM 829 C C . GLU A 1 106 ? 13.394 10.900 39.080 1.00 32.94 105 GLU A C 1
ATOM 830 O O . GLU A 1 106 ? 13.723 11.266 37.980 1.00 33.59 105 GLU A O 1
ATOM 836 N N . GLY A 1 107 ? 13.400 11.722 40.114 1.00 33.91 106 GLY A N 1
ATOM 837 C CA . GLY A 1 107 ? 13.624 13.132 39.897 1.00 32.61 106 GLY A CA 1
ATOM 838 C C . GLY A 1 107 ? 12.531 13.647 39.003 1.00 33.78 106 GLY A C 1
ATOM 839 O O . GLY A 1 107 ? 11.357 13.382 39.223 1.00 36.85 106 GLY A O 1
ATOM 840 N N A ASP A 1 108 ? 12.920 14.411 37.986 0.50 34.75 107 ASP A N 1
ATOM 841 N N B ASP A 1 108 ? 12.915 14.357 37.959 0.50 33.90 107 ASP A N 1
ATOM 842 C CA A ASP A 1 108 ? 11.944 15.100 37.126 0.50 34.17 107 ASP A CA 1
ATOM 843 C CA B ASP A 1 108 ? 11.935 15.057 37.143 0.50 32.78 107 ASP A CA 1
ATOM 844 C C A ASP A 1 108 ? 11.696 14.343 35.833 0.50 31.71 107 ASP A C 1
ATOM 845 C C B ASP A 1 108 ? 11.527 14.229 35.956 0.50 29.85 107 ASP A C 1
ATOM 846 O O A ASP A 1 108 ? 11.046 14.842 34.918 0.50 31.35 107 ASP A O 1
ATOM 847 O O B ASP A 1 108 ? 10.568 14.533 35.275 0.50 27.61 107 ASP A O 1
ATOM 856 N N . LYS A 1 109 ? 12.242 13.135 35.767 1.00 29.71 108 LYS A N 1
ATOM 857 C CA . LYS A 1 109 ? 12.013 12.264 34.598 1.00 30.12 108 LYS A CA 1
ATOM 858 C C . LYS A 1 109 ? 11.128 11.083 34.906 1.00 28.20 108 LYS A C 1
ATOM 859 O O . LYS A 1 109 ? 11.202 10.464 35.995 1.00 30.61 108 LYS A O 1
ATOM 865 N N . CYS A 1 110 ? 10.268 10.786 33.949 1.00 29.71 109 CYS A N 1
ATOM 866 C CA . CYS A 1 110 ? 9.394 9.598 34.016 1.00 32.97 109 CYS A CA 1
ATOM 867 C C . CYS A 1 110 ? 10.204 8.268 33.843 1.00 32.17 109 CYS A C 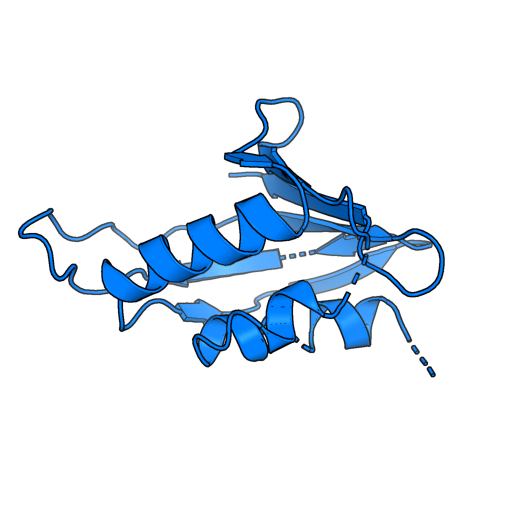1
ATOM 868 O O . CYS A 1 110 ? 10.866 8.021 32.835 1.00 28.65 109 CYS A O 1
ATOM 871 N N . SER A 1 111 ? 10.169 7.440 34.880 1.00 31.28 110 SER A N 1
ATOM 872 C CA . SER A 1 111 ? 10.910 6.200 34.925 1.00 31.97 110 SER A CA 1
ATOM 873 C C . SER A 1 111 ? 10.072 4.978 34.502 1.00 31.21 110 SER A C 1
ATOM 874 O O . SER A 1 111 ? 10.609 3.915 34.196 1.00 30.31 110 SER A O 1
ATOM 877 N N . ARG A 1 112 ? 8.768 5.162 34.468 1.00 30.97 111 ARG A N 1
ATOM 878 C CA . ARG A 1 112 ? 7.851 4.115 34.087 1.00 28.83 111 ARG A CA 1
ATOM 879 C C . ARG A 1 11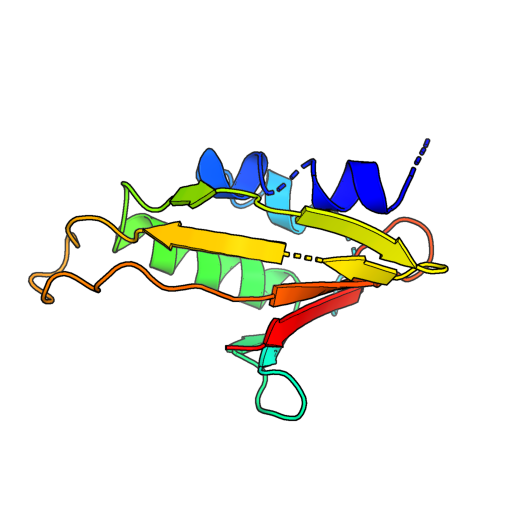2 ? 6.472 4.654 33.864 1.00 28.97 111 ARG A C 1
ATOM 880 O O . ARG A 1 112 ? 6.028 5.632 34.486 1.00 28.68 111 ARG A O 1
ATOM 888 N N . VAL A 1 113 ? 5.811 4.008 32.924 1.00 28.73 112 VAL A N 1
ATOM 889 C CA . VAL A 1 113 ? 4.383 4.215 32.695 1.00 29.78 112 VAL A CA 1
ATOM 890 C C . VAL A 1 113 ? 3.752 2.833 32.693 1.00 30.37 112 VAL A C 1
ATOM 891 O O . VAL A 1 113 ? 4.173 1.929 31.947 1.00 27.43 112 VAL A O 1
ATOM 895 N N . GLU A 1 114 ? 2.758 2.679 33.558 1.00 27.61 113 GLU A N 1
ATOM 896 C CA . GLU A 1 114 ? 2.020 1.428 33.618 1.00 30.20 113 GLU A CA 1
ATOM 897 C C . GLU A 1 114 ? 0.570 1.612 33.350 1.00 30.70 113 GLU A C 1
ATOM 898 O O . GLU A 1 114 ? -0.034 2.648 33.683 1.00 28.55 113 GLU A O 1
ATOM 904 N N . PHE A 1 115 ? -0.002 0.576 32.741 1.00 28.34 114 PHE A N 1
ATOM 905 C CA . PHE A 1 115 ? -1.388 0.631 32.323 1.00 29.79 114 PHE A CA 1
ATOM 906 C C . PHE A 1 115 ? -2.241 -0.352 33.073 1.00 27.40 114 PHE A C 1
ATOM 907 O O . PHE A 1 115 ? -1.934 -1.540 33.122 1.00 30.36 114 PHE A O 1
ATOM 915 N N . ILE A 1 116 ? -3.301 0.211 33.645 1.00 27.96 115 ILE A N 1
ATOM 916 C CA . ILE A 1 116 ? -4.414 -0.509 34.281 1.00 26.71 115 ILE A CA 1
ATOM 917 C C . ILE A 1 116 ? -5.650 -0.412 33.395 1.00 27.31 115 ILE A C 1
ATOM 918 O O . ILE A 1 116 ? -6.152 0.668 33.117 1.00 28.42 115 ILE A O 1
ATOM 923 N N A ARG A 1 117 ? -6.080 -1.575 32.915 0.50 28.68 116 ARG A N 1
ATOM 924 N N B ARG A 1 117 ? -6.142 -1.571 32.998 0.50 30.70 116 ARG A N 1
ATOM 925 C CA A ARG A 1 117 ? -7.183 -1.719 31.967 0.50 28.13 116 ARG A CA 1
ATOM 926 C CA B ARG A 1 117 ? -7.117 -1.666 31.946 0.50 32.14 116 ARG A CA 1
ATOM 927 C C A ARG A 1 117 ? -7.965 -2.968 32.296 0.50 27.74 116 ARG A C 1
ATOM 928 C C B ARG A 1 117 ? -7.998 -2.866 32.174 0.50 31.92 116 ARG A C 1
ATOM 929 O O A ARG A 1 117 ? -9.170 -3.058 32.035 0.50 28.93 116 ARG A O 1
ATOM 930 O O B ARG A 1 117 ? -9.175 -2.847 31.828 0.50 33.38 116 ARG A O 1
#

Organism: Novosphingobium aromaticivorans (strain ATCC 700278 / DSM 12444 / CCUG 56034 / CIP 105152 / NBRC 16084 / F199) (NCBI:txid279238)

Nearest PDB structures (foldseek):
  3ff2-assembly1_A-2  TM=1.002E+00  e=2.455E-23  Novosphingobium aromaticivorans DSM 12444
  4hvn-assembly1_B  TM=7.605E-01  e=2.928E-06  Catenulispora acidiphila DSM 44928
  5aii-assembly1_H  TM=8.285E-01  e=3.913E-05  unidentified
  5jpu-assembly1_B  TM=7.384E-01  e=4.511E-06  Rhodococcus erythropolis
  3ef8-assembly1_A  TM=6.282E-01  e=7.121E-04  Novosphingobium aromaticivorans DSM 12444

InterPro domains:
  IPR032710 NTF2-like domain superfamily [SSF54427] (1-114)
  IPR037401 SnoaL-like domain [PF12680] (8-111)

Solvent-accessible surface area: 6344 Å² total

CATH classification: 3.10.450.50

Secondary structure (DSSP, 8-state):
--HHHHHH--HHHHTT-HHHHHT--TT-EEEETTS-EEE-HHHHHHHHHHHHHHH-TT-EEEES---EETTEE--EEEE--S-SSSPPPPPPEEEEEEEEEETTEEEEEEEE-

Sequence (113 aa):
GSNLETAKAIAAYNAQDVVDTYVSYTDDACEANYRGDVVREGKEGTRSGLAAAFARWPQNHAEIIKDAQQVGTYVLREHVTRGPATDGSPLVEPFDVVVAVYSFEGDDKCSRVEFIRR